Protein AF-A0A932NTR5-F1 (afdb_monomer_lite)

Foldseek 3Di:
DFDFDAFPPPRDTDGPVQWQQAPPPRDTGGPVQADPVSHGPVRVVVPPPCPDD

Secondary structure (DSSP, 8-state):
---EEE-TTT--EEEGGGEEE-TTT--EEEGGGB-TTS-BHHHHHHS------

Sequence (53 aa):
MPREEYCYSCGSEVERYEFTECKACHEYFCEDCVNEEELCDQCNEAAPKQEGV

pLDDT: mean 79.64, std 12.2, range [44.22, 89.81]

Structure (mmCIF, N/CA/C/O backbone):
data_AF-A0A932NTR5-F1
#
_entry.id   AF-A0A932NTR5-F1
#
loop_
_atom_site.group_PDB
_atom_site.id
_atom_site.type_symbol
_atom_site.label_atom_id
_atom_site.label_alt_id
_atom_site.label_comp_id
_atom_site.label_asym_id
_atom_site.label_entity_id
_atom_site.label_seq_id
_atom_site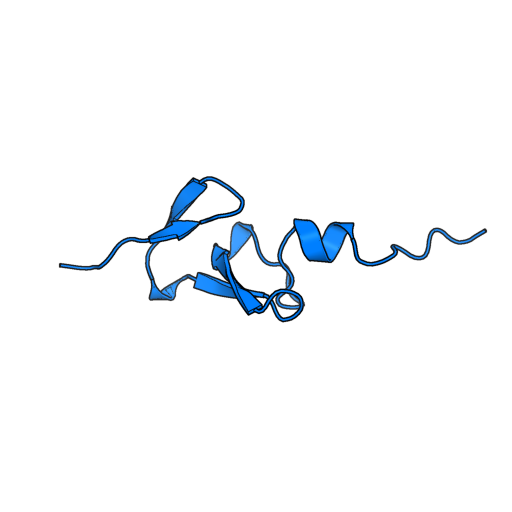.pdbx_PDB_ins_code
_atom_site.Cartn_x
_atom_site.Cartn_y
_atom_site.Cartn_z
_atom_site.occupancy
_atom_site.B_iso_or_equiv
_atom_site.auth_seq_id
_atom_site.auth_comp_id
_atom_site.auth_asym_id
_atom_site.auth_atom_id
_atom_site.pdbx_PDB_model_num
ATOM 1 N N . MET A 1 1 ? 18.712 -3.236 -13.928 1.00 51.22 1 MET A N 1
ATOM 2 C CA . MET A 1 1 ? 17.331 -3.026 -14.396 1.00 51.22 1 MET A CA 1
ATOM 3 C C . MET A 1 1 ? 16.489 -2.889 -13.144 1.00 51.22 1 MET A C 1
ATOM 5 O O . MET A 1 1 ? 16.544 -3.828 -12.348 1.00 51.22 1 MET A O 1
ATOM 9 N N . PRO A 1 2 ? 15.855 -1.734 -12.890 1.00 57.66 2 PRO A N 1
ATOM 10 C CA . PRO A 1 2 ? 14.837 -1.665 -11.849 1.00 57.66 2 PRO A CA 1
ATOM 11 C C . PRO A 1 2 ? 13.762 -2.706 -12.188 1.00 57.66 2 PRO A C 1
ATOM 13 O O . PRO A 1 2 ? 13.468 -2.940 -13.358 1.00 57.66 2 PRO A O 1
ATOM 16 N N . ARG A 1 3 ? 13.304 -3.455 -11.186 1.00 66.19 3 ARG A N 1
ATOM 17 C CA . ARG A 1 3 ? 12.180 -4.377 -11.352 1.00 66.19 3 ARG A CA 1
ATOM 18 C C . ARG A 1 3 ? 10.939 -3.555 -11.045 1.00 66.19 3 ARG A C 1
ATOM 20 O O . ARG A 1 3 ? 10.642 -3.350 -9.874 1.00 66.19 3 ARG A O 1
ATOM 27 N N . GLU A 1 4 ? 10.337 -3.006 -12.088 1.00 71.12 4 GLU A N 1
ATOM 28 C CA . GLU A 1 4 ? 9.016 -2.382 -12.029 1.00 71.12 4 GLU A CA 1
ATOM 29 C C . GLU A 1 4 ? 7.996 -3.487 -11.703 1.00 71.12 4 GLU A C 1
ATOM 31 O O . GLU A 1 4 ? 8.076 -4.591 -12.254 1.00 71.12 4 GLU A O 1
ATOM 36 N N . GLU A 1 5 ? 7.107 -3.235 -10.742 1.00 82.06 5 GLU A N 1
ATOM 37 C CA . GLU A 1 5 ? 6.032 -4.154 -10.353 1.00 82.06 5 GLU A CA 1
ATOM 38 C C . GLU A 1 5 ? 4.679 -3.465 -10.583 1.00 82.0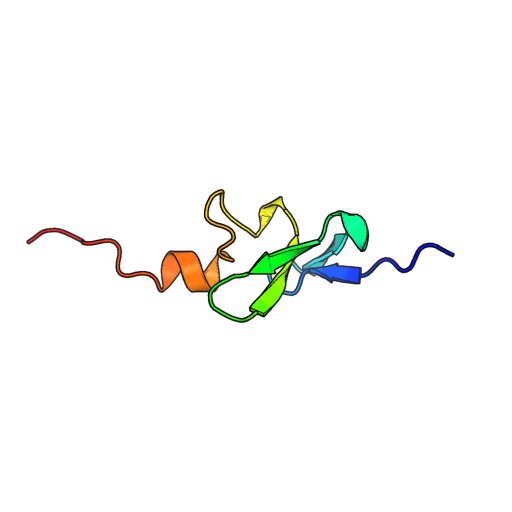6 5 GLU A C 1
ATOM 40 O O . GLU A 1 5 ? 4.579 -2.239 -10.623 1.00 82.06 5 GLU A O 1
ATOM 45 N N . TYR A 1 6 ? 3.620 -4.251 -10.768 1.00 84.06 6 TYR A N 1
ATOM 46 C CA . TYR A 1 6 ? 2.280 -3.719 -11.015 1.00 84.06 6 TYR A CA 1
ATOM 47 C C . TYR A 1 6 ? 1.461 -3.766 -9.737 1.00 84.06 6 TYR A C 1
ATOM 49 O O . TYR A 1 6 ? 1.401 -4.794 -9.060 1.00 84.06 6 TYR A O 1
ATOM 57 N N . CYS A 1 7 ? 0.790 -2.664 -9.425 1.00 84.50 7 CYS A N 1
ATOM 58 C CA . CYS A 1 7 ? -0.127 -2.632 -8.305 1.00 84.50 7 CYS A CA 1
ATOM 59 C C . CYS A 1 7 ? -1.348 -3.517 -8.569 1.00 84.50 7 CYS A C 1
ATOM 61 O O . CYS A 1 7 ? -2.048 -3.342 -9.564 1.00 84.50 7 CYS A O 1
ATOM 63 N N . TYR A 1 8 ? -1.654 -4.418 -7.635 1.00 78.31 8 TYR A N 1
ATOM 64 C CA . TYR A 1 8 ? -2.789 -5.335 -7.764 1.00 78.31 8 TYR A CA 1
ATOM 65 C C . TYR A 1 8 ? -4.160 -4.646 -7.690 1.00 78.31 8 TYR A C 1
ATOM 67 O O . TYR A 1 8 ? -5.142 -5.191 -8.187 1.00 78.31 8 TYR A O 1
ATOM 75 N N . SER A 1 9 ? -4.232 -3.460 -7.073 1.00 82.62 9 SER A N 1
ATOM 76 C CA . SER A 1 9 ? -5.488 -2.717 -6.912 1.00 82.62 9 SER A CA 1
ATOM 77 C C . SER A 1 9 ? -5.819 -1.887 -8.157 1.00 82.62 9 SER A C 1
ATOM 79 O O . SER A 1 9 ? -6.882 -2.046 -8.750 1.00 82.62 9 SER A O 1
ATOM 81 N N . CYS A 1 10 ? -4.890 -1.030 -8.594 1.00 85.00 10 CYS A N 1
ATOM 82 C CA . CYS A 1 10 ? -5.125 -0.086 -9.692 1.00 85.00 10 CYS A CA 1
ATOM 83 C C . CYS A 1 10 ? -4.532 -0.522 -11.043 1.00 85.00 10 CYS A C 1
ATOM 85 O O . CYS A 1 10 ? -4.867 0.061 -12.072 1.00 85.00 10 CYS A O 1
ATOM 87 N N . GLY A 1 11 ? -3.653 -1.529 -11.068 1.00 84.06 11 GLY A N 1
ATOM 88 C CA . GLY A 1 11 ? -2.960 -1.978 -12.279 1.00 84.06 11 GLY A CA 1
ATOM 89 C C . GLY A 1 11 ? -1.862 -1.033 -12.775 1.00 84.06 11 GLY A C 1
ATOM 90 O O . GLY A 1 11 ? -1.283 -1.290 -13.830 1.00 84.06 11 GLY A O 1
ATOM 91 N N . SER A 1 12 ? -1.568 0.047 -12.046 1.00 85.38 12 SER A N 1
ATOM 92 C CA . SER A 1 12 ? -0.488 0.974 -12.389 1.00 85.38 12 SER A CA 1
ATOM 93 C C . SER A 1 12 ? 0.881 0.324 -12.206 1.00 85.38 12 SER A C 1
ATOM 95 O O . SER A 1 12 ? 1.089 -0.467 -11.283 1.00 85.38 12 SER A O 1
ATOM 97 N N . GLU A 1 13 ? 1.810 0.679 -13.088 1.00 87.00 13 GLU A N 1
ATOM 98 C CA . GLU A 1 13 ? 3.226 0.337 -12.965 1.00 87.00 13 GLU A CA 1
ATOM 99 C C . GLU A 1 13 ? 3.867 1.252 -11.922 1.00 87.00 13 GLU A C 1
ATOM 101 O O . GLU A 1 13 ? 3.729 2.473 -12.002 1.00 87.00 13 GLU A O 1
ATOM 106 N N . VAL A 1 14 ? 4.503 0.655 -10.919 1.00 85.12 14 VAL A N 1
ATOM 107 C CA . VAL A 1 14 ? 5.057 1.354 -9.756 1.00 85.12 14 VAL A CA 1
ATOM 108 C C . VAL A 1 14 ? 6.443 0.787 -9.463 1.00 85.12 14 VAL A C 1
ATOM 110 O O . VAL A 1 14 ? 6.716 -0.399 -9.699 1.00 85.12 14 VAL A O 1
ATOM 113 N N . GLU A 1 15 ? 7.361 1.611 -8.961 1.00 83.06 15 GLU A N 1
ATOM 114 C CA . GLU A 1 15 ? 8.671 1.101 -8.585 1.00 83.06 15 GLU A CA 1
ATOM 115 C C . GLU A 1 15 ? 8.582 0.287 -7.292 1.00 83.06 15 GLU A C 1
ATOM 117 O O . GLU A 1 15 ? 7.894 0.648 -6.343 1.00 83.06 15 GLU A O 1
ATOM 122 N N . ARG A 1 16 ? 9.336 -0.815 -7.210 1.00 76.56 16 ARG A N 1
ATOM 123 C CA . ARG A 1 16 ? 9.305 -1.741 -6.064 1.00 76.56 16 ARG A CA 1
ATOM 124 C C . ARG A 1 16 ? 9.463 -1.077 -4.684 1.00 76.56 16 ARG A C 1
ATOM 126 O O . ARG A 1 16 ? 8.993 -1.622 -3.691 1.00 76.56 16 ARG A O 1
ATOM 133 N N . TYR A 1 17 ? 10.174 0.047 -4.601 1.00 79.19 17 TYR A N 1
ATOM 134 C CA . TYR A 1 17 ? 10.406 0.757 -3.340 1.00 79.19 17 TYR A CA 1
ATOM 135 C C . TYR A 1 17 ? 9.237 1.659 -2.914 1.00 79.19 17 TYR A C 1
ATOM 137 O O 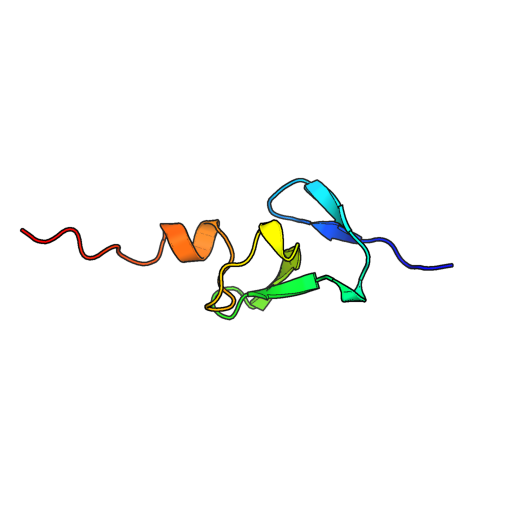. TYR A 1 17 ? 9.219 2.091 -1.766 1.00 79.19 17 TYR A O 1
ATOM 145 N N . GLU A 1 18 ? 8.286 1.926 -3.810 1.00 83.69 18 GLU A N 1
ATOM 146 C CA . GLU A 1 18 ? 7.070 2.715 -3.563 1.00 83.69 18 GLU A CA 1
ATOM 147 C C . GLU A 1 18 ? 5.879 1.818 -3.177 1.00 83.69 18 GLU A C 1
ATOM 149 O O . GLU A 1 18 ? 4.772 2.294 -2.924 1.00 83.69 18 GLU A O 1
ATOM 154 N N . PHE A 1 19 ? 6.088 0.497 -3.114 1.00 85.88 19 PHE A N 1
ATOM 155 C CA . PHE A 1 19 ? 5.074 -0.42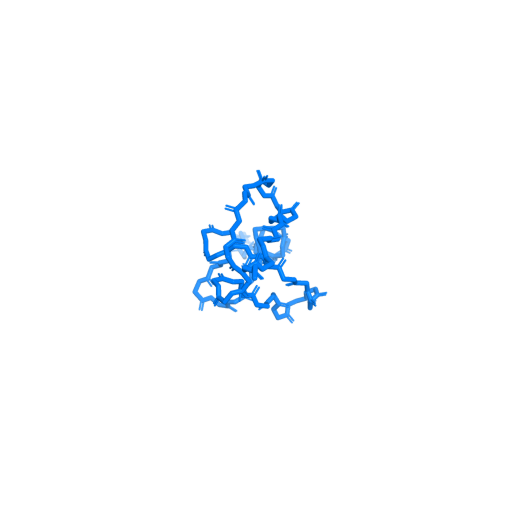2 -2.616 1.00 85.88 19 PHE A CA 1
ATOM 156 C C . PHE A 1 19 ? 4.979 -0.365 -1.095 1.00 85.88 19 PHE A C 1
ATOM 158 O O . PHE A 1 19 ? 5.976 -0.497 -0.383 1.00 85.88 19 PHE A O 1
ATOM 165 N N . THR A 1 20 ? 3.748 -0.271 -0.607 1.00 88.50 20 THR A N 1
ATOM 166 C CA . THR A 1 20 ? 3.402 -0.359 0.809 1.00 88.50 20 THR A CA 1
ATOM 167 C C . THR A 1 20 ? 2.678 -1.677 1.076 1.00 88.50 20 THR A C 1
ATOM 169 O O . THR A 1 20 ? 1.819 -2.104 0.300 1.00 88.50 20 THR A O 1
ATOM 172 N N . GLU A 1 21 ? 3.054 -2.359 2.159 1.00 88.38 21 GLU A N 1
ATOM 173 C CA . GLU A 1 21 ? 2.415 -3.608 2.581 1.00 88.38 21 GLU A CA 1
ATOM 174 C C . GLU A 1 21 ? 1.091 -3.308 3.290 1.00 88.38 21 GLU A C 1
ATOM 176 O O . GLU A 1 21 ? 1.052 -2.546 4.254 1.00 88.38 21 GLU A O 1
ATOM 181 N N . CYS A 1 22 ? 0.007 -3.941 2.847 1.00 89.56 22 CYS A N 1
ATOM 182 C CA . CYS A 1 22 ? -1.274 -3.860 3.530 1.00 89.56 22 CYS A CA 1
ATOM 183 C C . CYS A 1 22 ? -1.248 -4.697 4.816 1.00 89.56 22 CYS A C 1
ATOM 185 O O . CYS A 1 22 ? -1.121 -5.919 4.758 1.00 89.56 22 CYS A O 1
ATOM 187 N N . LYS A 1 23 ? -1.479 -4.089 5.980 1.00 89.06 23 LYS A N 1
ATOM 188 C CA . LYS A 1 23 ? -1.507 -4.789 7.279 1.00 89.06 23 LYS A CA 1
ATOM 189 C C . LYS A 1 23 ? -2.635 -5.809 7.437 1.00 89.06 23 LYS A C 1
ATOM 191 O O . LYS A 1 23 ? -2.566 -6.651 8.328 1.00 89.06 23 LYS A O 1
ATOM 196 N N . ALA A 1 24 ? -3.684 -5.724 6.621 1.00 89.25 24 ALA A N 1
ATOM 197 C CA . ALA A 1 24 ? -4.832 -6.623 6.711 1.00 89.25 24 ALA A CA 1
ATOM 198 C C . ALA A 1 24 ? -4.671 -7.888 5.857 1.00 89.25 24 ALA A C 1
ATOM 200 O O . ALA A 1 24 ? -4.935 -8.987 6.344 1.00 89.25 24 ALA A O 1
ATOM 201 N N . CYS A 1 25 ? -4.244 -7.754 4.598 1.00 88.38 25 CYS A N 1
ATOM 202 C CA . CYS A 1 25 ? -4.068 -8.893 3.689 1.00 88.38 25 CYS A CA 1
ATOM 203 C C . CYS 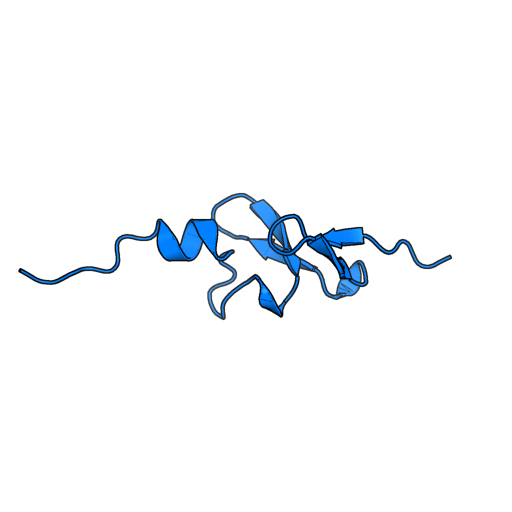A 1 25 ? -2.604 -9.293 3.455 1.00 88.38 25 CYS A C 1
ATOM 205 O O . CYS A 1 25 ? -2.366 -10.32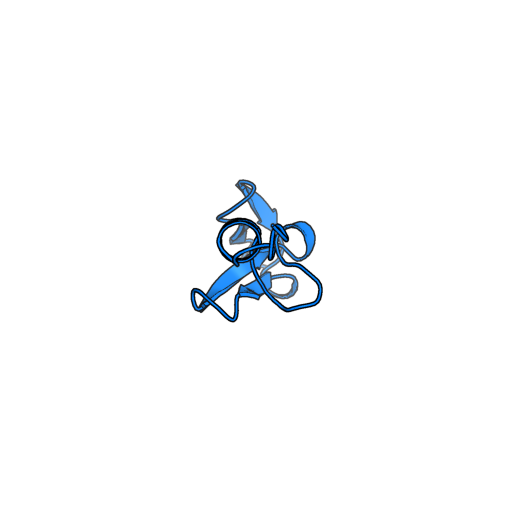5 2.834 1.00 88.38 25 CYS A O 1
ATOM 207 N N . HIS A 1 26 ? -1.637 -8.526 3.972 1.00 87.94 26 HIS A N 1
ATOM 208 C CA . HIS A 1 26 ? -0.194 -8.719 3.773 1.00 87.94 26 HIS A CA 1
ATOM 209 C C . HIS A 1 26 ? 0.240 -8.743 2.298 1.00 87.94 26 HIS A C 1
ATOM 211 O O . HIS A 1 26 ? 1.248 -9.352 1.945 1.00 87.94 26 HIS A O 1
ATOM 217 N N . GLU A 1 27 ? -0.522 -8.080 1.426 1.00 87.31 27 GLU A N 1
ATOM 218 C CA . GLU A 1 27 ? -0.164 -7.885 0.020 1.00 87.31 27 GLU A CA 1
ATOM 219 C C . GLU A 1 27 ? 0.443 -6.497 -0.215 1.00 87.31 27 GLU A C 1
ATOM 221 O O . GLU A 1 27 ? 0.192 -5.557 0.541 1.00 87.31 27 GLU A O 1
ATOM 226 N N . TYR A 1 28 ? 1.244 -6.372 -1.274 1.00 85.88 28 TYR A N 1
ATOM 227 C CA . TYR A 1 28 ? 1.947 -5.141 -1.631 1.00 85.88 28 TYR A CA 1
ATOM 228 C C . TYR A 1 28 ? 1.143 -4.329 -2.646 1.00 85.88 28 TYR A C 1
ATOM 230 O O . TYR A 1 28 ? 0.775 -4.834 -3.710 1.00 85.88 28 TYR A O 1
ATOM 238 N N . PHE A 1 29 ? 0.920 -3.052 -2.345 1.00 89.06 29 PHE A N 1
ATOM 239 C CA . PHE A 1 29 ? 0.171 -2.135 -3.203 1.00 89.06 29 PHE A CA 1
ATOM 240 C C . PHE A 1 29 ? 0.883 -0.793 -3.364 1.00 89.06 29 PHE A C 1
ATOM 242 O O . PHE A 1 29 ? 1.803 -0.472 -2.619 1.00 89.06 29 PHE A O 1
ATOM 249 N N . CYS A 1 30 ? 0.436 -0.014 -4.347 1.00 89.81 30 CYS A N 1
ATOM 250 C CA . CYS A 1 30 ? 0.908 1.346 -4.576 1.00 89.81 30 CYS A CA 1
ATOM 251 C C . CYS A 1 30 ? 0.599 2.268 -3.384 1.00 89.81 30 CYS A C 1
ATOM 253 O O . CYS A 1 30 ? -0.417 2.059 -2.725 1.00 89.81 30 CYS A O 1
ATOM 255 N N . GLU A 1 31 ? 1.411 3.302 -3.139 1.00 86.44 31 GLU A N 1
ATOM 256 C CA . GLU A 1 31 ? 1.133 4.303 -2.091 1.00 86.44 31 GLU A CA 1
ATOM 257 C C . GLU A 1 31 ? -0.248 4.962 -2.240 1.00 86.44 31 GLU A C 1
ATOM 259 O O . GLU A 1 31 ? -0.922 5.206 -1.251 1.00 86.44 31 GLU A O 1
ATOM 264 N N . ASP A 1 32 ? -0.719 5.159 -3.473 1.00 87.38 32 ASP A N 1
ATOM 265 C CA . ASP A 1 32 ? -2.038 5.741 -3.766 1.00 87.38 32 ASP A CA 1
ATOM 266 C C . ASP A 1 32 ? -3.195 4.780 -3.419 1.00 87.38 32 ASP A C 1
ATOM 268 O O . ASP A 1 32 ? -4.337 5.181 -3.226 1.00 87.38 32 ASP A O 1
ATOM 272 N N . CYS A 1 33 ? -2.891 3.486 -3.323 1.00 88.25 33 CYS A N 1
ATOM 273 C CA . CYS A 1 33 ? -3.834 2.393 -3.111 1.00 88.25 33 CYS A CA 1
ATOM 274 C C . CYS A 1 33 ? -3.901 1.949 -1.648 1.00 88.25 33 CYS A C 1
ATOM 276 O O . CYS A 1 33 ? -4.652 1.022 -1.325 1.00 88.25 33 CYS A O 1
ATOM 278 N N . VAL A 1 34 ? -3.048 2.529 -0.804 1.00 88.75 34 VAL A N 1
ATOM 279 C CA . VAL A 1 34 ? -2.892 2.217 0.611 1.00 88.75 34 VAL A CA 1
ATOM 280 C C . VAL A 1 34 ? -3.131 3.496 1.397 1.00 88.75 34 VAL A C 1
ATOM 282 O O . VAL A 1 34 ? -2.544 4.533 1.117 1.00 88.75 34 VAL A O 1
ATOM 285 N N . ASN A 1 35 ? -4.015 3.444 2.386 1.00 87.56 35 ASN A N 1
ATOM 286 C CA . ASN A 1 35 ? -4.307 4.609 3.213 1.00 87.56 35 ASN A CA 1
ATOM 287 C C . ASN A 1 35 ? -3.209 4.858 4.273 1.00 87.56 35 ASN A C 1
ATOM 289 O O . ASN A 1 35 ? -2.270 4.079 4.439 1.00 87.56 35 ASN A O 1
ATOM 293 N N . GLU A 1 36 ? -3.375 5.920 5.067 1.00 85.44 36 GLU A N 1
ATOM 294 C CA . GLU A 1 36 ? -2.470 6.267 6.179 1.00 85.44 36 GLU A CA 1
ATOM 295 C C . GLU A 1 36 ? -2.356 5.174 7.262 1.00 85.44 36 GLU A C 1
ATOM 297 O O . GLU A 1 36 ? -1.408 5.171 8.045 1.00 85.44 36 GLU A O 1
ATOM 302 N N . GLU A 1 37 ? -3.306 4.236 7.317 1.00 85.88 37 GLU A N 1
ATOM 303 C CA . GLU A 1 37 ? -3.303 3.097 8.243 1.00 85.88 37 GLU A CA 1
ATOM 304 C C . GLU A 1 37 ? -2.613 1.852 7.664 1.00 85.88 37 GLU A C 1
ATOM 306 O O . GLU A 1 37 ? -2.655 0.781 8.275 1.00 85.88 37 GLU A O 1
ATOM 311 N N . GLU A 1 38 ? -1.959 1.983 6.508 1.00 88.38 38 GLU A N 1
ATOM 312 C CA . GLU A 1 38 ? -1.339 0.878 5.777 1.00 88.38 38 GLU A CA 1
ATOM 313 C C . GLU A 1 38 ? -2.372 -0.200 5.395 1.00 88.38 38 GLU A C 1
ATOM 315 O O . GLU A 1 38 ? -2.113 -1.400 5.478 1.00 88.38 38 GLU A O 1
ATOM 320 N N . LEU A 1 39 ? -3.581 0.216 5.004 1.00 89.25 39 LEU A N 1
ATOM 321 C CA . LEU A 1 39 ? -4.653 -0.655 4.518 1.00 89.25 39 LEU A CA 1
ATOM 322 C C . LEU A 1 39 ? -4.945 -0.369 3.048 1.00 89.25 39 LEU A C 1
ATOM 324 O O . LEU A 1 39 ? -5.155 0.779 2.662 1.00 89.25 39 LEU A O 1
ATOM 328 N N . CYS A 1 40 ? -5.000 -1.422 2.231 1.00 89.50 40 CYS A N 1
ATOM 329 C CA . CYS A 1 40 ? -5.424 -1.288 0.842 1.00 89.50 40 CYS A CA 1
ATOM 330 C C . CYS A 1 40 ? -6.911 -0.925 0.744 1.00 89.50 40 CYS A C 1
ATOM 332 O O . CYS A 1 40 ? -7.679 -1.244 1.654 1.00 89.50 40 CYS A O 1
ATOM 334 N N . ASP A 1 41 ? -7.328 -0.328 -0.375 1.00 84.25 41 ASP A N 1
ATOM 335 C CA . ASP A 1 41 ? -8.722 0.086 -0.610 1.00 84.25 41 ASP A CA 1
ATOM 336 C C . ASP A 1 41 ? -9.745 -1.008 -0.265 1.00 84.25 41 ASP A C 1
ATOM 338 O O . ASP A 1 41 ? -10.663 -0.777 0.513 1.00 84.25 41 ASP A O 1
ATOM 342 N N . GLN A 1 42 ? -9.523 -2.246 -0.720 1.00 83.38 42 GLN A N 1
ATOM 343 C CA . GLN A 1 42 ? -10.417 -3.370 -0.413 1.00 83.38 42 GLN A CA 1
ATOM 344 C C . GLN A 1 42 ? -10.539 -3.651 1.091 1.00 83.38 42 GLN A C 1
ATOM 346 O O . GLN A 1 42 ? -11.632 -3.918 1.588 1.00 83.38 42 GLN A O 1
ATOM 351 N N . CYS A 1 43 ? -9.430 -3.609 1.832 1.00 86.88 43 CYS A N 1
ATOM 352 C CA . CYS A 1 43 ? -9.441 -3.834 3.276 1.00 86.88 43 CYS A CA 1
ATOM 353 C C . CYS A 1 43 ? -9.997 -2.630 4.043 1.00 86.88 43 CYS A C 1
ATOM 355 O O . CYS A 1 43 ? -10.659 -2.813 5.062 1.00 86.88 43 CYS A O 1
ATOM 357 N N . ASN A 1 44 ? -9.760 -1.418 3.545 1.00 84.31 44 ASN A N 1
ATOM 358 C CA . ASN A 1 44 ? -10.291 -0.176 4.090 1.00 84.31 44 ASN A CA 1
ATOM 359 C C . ASN A 1 44 ? -11.814 -0.069 3.888 1.00 84.31 44 ASN A C 1
ATOM 361 O O . ASN A 1 44 ? -12.533 0.349 4.792 1.00 84.31 44 ASN A O 1
ATOM 365 N N . GLU A 1 45 ? -12.336 -0.495 2.736 1.00 79.12 45 GLU A N 1
ATOM 366 C CA . GLU A 1 45 ? -13.778 -0.579 2.479 1.00 79.12 45 GLU A CA 1
ATOM 367 C C . GLU A 1 45 ? -14.448 -1.727 3.244 1.00 79.12 45 GLU A C 1
ATOM 369 O O . GLU A 1 45 ? -15.598 -1.597 3.665 1.00 79.12 45 GLU A O 1
ATOM 374 N N . ALA A 1 46 ? -13.737 -2.842 3.445 1.00 71.94 46 ALA A N 1
ATOM 375 C CA . ALA A 1 46 ? -14.221 -3.974 4.233 1.00 71.94 46 ALA A CA 1
ATOM 376 C C . ALA A 1 46 ? -14.178 -3.721 5.746 1.00 71.94 46 ALA A C 1
ATOM 378 O O . ALA A 1 46 ? -14.895 -4.392 6.497 1.00 71.94 46 ALA A O 1
ATOM 379 N N . ALA A 1 47 ? -13.355 -2.774 6.211 1.00 64.44 47 ALA A N 1
ATOM 380 C CA . ALA A 1 47 ? -13.419 -2.316 7.586 1.00 64.44 47 ALA A CA 1
ATOM 381 C C . ALA A 1 47 ? -14.832 -1.763 7.815 1.00 64.44 47 ALA A C 1
ATOM 383 O O . ALA A 1 47 ? -15.284 -0.912 7.045 1.00 64.44 47 ALA A O 1
ATOM 384 N N . PRO A 1 48 ? -15.567 -2.249 8.832 1.00 56.72 48 PRO A N 1
ATOM 385 C CA . PRO A 1 48 ? -16.895 -1.744 9.106 1.00 56.72 48 PRO A CA 1
ATOM 386 C C . PRO A 1 48 ? -16.739 -0.274 9.476 1.00 56.72 48 PRO A C 1
ATOM 388 O O . PRO A 1 48 ? -16.417 0.058 10.618 1.00 56.72 48 PRO A O 1
ATOM 391 N N . LYS A 1 49 ? -16.971 0.619 8.506 1.00 59.66 49 LYS A N 1
ATOM 392 C CA . LYS A 1 49 ? -17.347 1.996 8.791 1.00 59.66 49 LYS A CA 1
ATOM 393 C C . LYS A 1 49 ? -18.502 1.827 9.755 1.00 59.66 49 LYS A C 1
ATOM 395 O O . LYS A 1 49 ? -19.509 1.224 9.390 1.00 59.66 49 LYS A O 1
ATOM 400 N N . GLN A 1 50 ? -18.292 2.193 11.015 1.00 55.56 50 GLN A N 1
ATOM 401 C CA . GLN A 1 50 ? -19.339 2.168 12.020 1.00 55.56 50 GLN A CA 1
ATOM 402 C C . GLN A 1 50 ? -20.394 3.164 11.540 1.00 55.56 50 GLN A C 1
ATOM 404 O O . GLN A 1 50 ? -20.356 4.345 11.873 1.00 55.56 50 GLN A O 1
ATOM 409 N N . GLU A 1 51 ? -21.281 2.705 10.664 1.00 50.22 51 GLU A N 1
ATOM 410 C CA . GLU A 1 51 ? -22.465 3.421 10.253 1.00 50.22 51 GLU A CA 1
ATOM 411 C C . GLU A 1 51 ? -23.374 3.347 11.470 1.00 50.22 51 GLU A C 1
ATOM 413 O O . GLU A 1 51 ? -24.019 2.337 11.748 1.00 50.22 51 GLU A O 1
ATOM 418 N N . GLY A 1 52 ? -23.252 4.378 12.304 1.00 57.53 52 GLY A N 1
ATOM 419 C CA . GLY A 1 52 ? -24.025 4.510 13.519 1.00 57.53 52 GLY A CA 1
ATOM 420 C C . GLY A 1 52 ? -25.511 4.494 13.192 1.00 57.53 52 GLY A C 1
ATOM 421 O O . GLY A 1 52 ? -26.001 5.385 12.498 1.00 57.53 52 GLY A O 1
ATOM 422 N N . VAL A 1 53 ? -26.208 3.504 13.746 1.00 44.22 53 VAL A N 1
ATOM 423 C CA . VAL A 1 53 ? -27.643 3.523 14.044 1.00 44.22 53 VAL A CA 1
ATOM 424 C C . VAL A 1 53 ? -27.833 2.960 15.442 1.00 44.22 53 VAL A C 1
ATOM 426 O O . VAL A 1 53 ? -27.345 1.836 15.696 1.00 44.22 53 VAL A O 1
#

Radius of gyration: 12.67 Å; chains: 1; bounding box: 45×15×28 Å